Protein AF-A0A372DZB8-F1 (afdb_monomer)

Mean predicted aligned error: 8.47 Å

Structure (mmCIF, N/CA/C/O backbone):
data_AF-A0A372DZB8-F1
#
_entry.id   AF-A0A372DZB8-F1
#
loop_
_atom_site.group_PDB
_atom_site.id
_atom_site.type_symbol
_atom_site.label_atom_id
_atom_site.label_alt_id
_atom_site.label_comp_id
_atom_site.label_asym_id
_atom_site.label_entity_id
_atom_site.label_seq_id
_atom_site.pdbx_PDB_ins_code
_atom_site.Cartn_x
_atom_site.Cartn_y
_atom_site.Cartn_z
_atom_site.occupancy
_atom_site.B_iso_or_equiv
_atom_site.auth_seq_id
_atom_site.auth_comp_id
_atom_site.auth_asym_id
_atom_site.auth_atom_id
_atom_site.pdbx_PDB_model_num
ATOM 1 N N . MET A 1 1 ? 28.198 7.685 -11.109 1.00 45.38 1 MET A N 1
ATOM 2 C CA . MET A 1 1 ? 27.275 6.532 -11.207 1.00 45.38 1 MET A CA 1
ATOM 3 C C . MET A 1 1 ? 25.827 6.949 -11.412 1.00 45.38 1 MET A C 1
ATOM 5 O O . MET A 1 1 ? 25.249 6.497 -12.385 1.00 45.38 1 MET A O 1
ATOM 9 N N . LEU A 1 2 ? 25.251 7.841 -10.591 1.00 47.09 2 LEU A N 1
ATOM 10 C CA . LEU A 1 2 ? 23.916 8.406 -10.870 1.00 47.09 2 LEU A CA 1
ATOM 11 C C . LEU A 1 2 ? 23.852 9.115 -12.236 1.00 47.09 2 LEU A C 1
ATOM 13 O O . LEU A 1 2 ? 22.947 8.859 -13.009 1.00 47.09 2 LEU A O 1
ATOM 17 N N . LEU A 1 3 ? 24.865 9.918 -12.581 1.00 47.78 3 LEU A N 1
ATOM 18 C CA . LEU A 1 3 ? 24.965 10.579 -13.893 1.00 47.78 3 LEU A CA 1
ATOM 19 C C . LEU A 1 3 ? 25.082 9.601 -15.076 1.00 47.78 3 LEU A C 1
ATOM 21 O O . LEU A 1 3 ? 24.548 9.865 -16.143 1.00 47.78 3 LEU A O 1
ATOM 25 N N . THR A 1 4 ? 25.736 8.454 -14.886 1.00 51.25 4 THR A N 1
ATOM 26 C CA . THR A 1 4 ? 25.852 7.404 -15.909 1.00 51.25 4 THR A CA 1
ATOM 27 C C . THR A 1 4 ? 24.540 6.638 -16.100 1.00 51.25 4 THR A C 1
ATOM 29 O O . THR A 1 4 ? 24.231 6.238 -17.215 1.00 51.25 4 THR A O 1
ATOM 32 N N . LEU A 1 5 ? 23.733 6.514 -15.040 1.00 47.59 5 LEU A N 1
ATOM 33 C CA . LEU A 1 5 ? 22.347 6.033 -15.098 1.00 47.59 5 LEU A CA 1
ATOM 34 C C . LEU A 1 5 ? 21.421 6.970 -15.885 1.00 47.59 5 LEU A C 1
ATOM 36 O O . LEU A 1 5 ? 20.404 6.494 -16.364 1.00 47.59 5 LEU A O 1
ATOM 40 N N . PHE A 1 6 ? 21.771 8.257 -16.030 1.00 48.06 6 PHE A N 1
ATOM 41 C CA . PHE A 1 6 ? 21.008 9.236 -16.817 1.00 48.06 6 PHE A CA 1
ATOM 42 C C . PHE A 1 6 ? 21.387 9.295 -18.306 1.00 48.06 6 PHE A C 1
ATOM 44 O O . PHE A 1 6 ? 20.659 9.883 -19.102 1.00 48.06 6 PHE A O 1
ATOM 51 N N . LEU A 1 7 ? 22.529 8.711 -18.678 1.00 52.31 7 LEU A N 1
ATOM 52 C CA . LEU A 1 7 ? 23.080 8.714 -20.041 1.00 52.31 7 LEU A CA 1
ATOM 53 C C . LEU A 1 7 ? 22.892 7.370 -20.765 1.00 52.31 7 LEU A C 1
ATOM 55 O O . LEU A 1 7 ? 23.317 7.220 -21.906 1.00 52.31 7 LEU A O 1
ATOM 59 N N . SER A 1 8 ? 22.266 6.394 -20.104 1.00 57.09 8 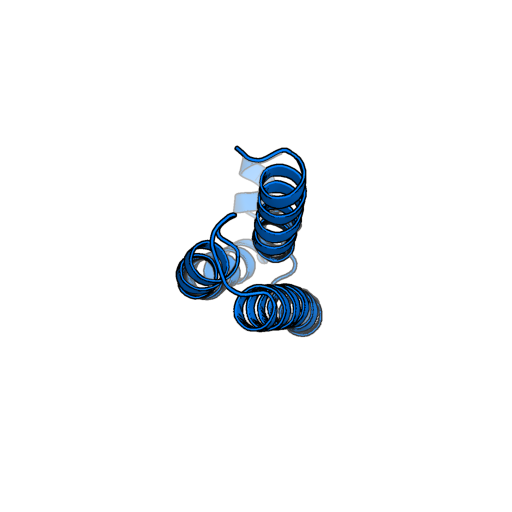SER A N 1
ATOM 60 C CA . SER A 1 8 ? 21.908 5.098 -20.682 1.00 57.09 8 SER A CA 1
ATOM 61 C C . SER A 1 8 ? 20.702 5.250 -21.615 1.00 57.09 8 SER A C 1
ATOM 63 O O . SER A 1 8 ? 19.747 5.948 -21.276 1.00 57.09 8 SER A O 1
ATOM 65 N N . GLU A 1 9 ? 20.676 4.561 -22.754 1.00 52.94 9 GLU A N 1
ATOM 66 C CA . GLU A 1 9 ? 19.540 4.568 -23.698 1.00 52.94 9 GLU A CA 1
ATOM 67 C C . GLU A 1 9 ? 18.208 4.125 -23.052 1.00 52.94 9 GLU A C 1
ATOM 69 O O . GLU A 1 9 ? 17.127 4.438 -23.544 1.00 52.94 9 GLU A O 1
ATOM 74 N N . THR A 1 10 ? 18.268 3.465 -21.893 1.00 55.66 10 THR A N 1
ATOM 75 C CA . THR A 1 10 ? 17.111 3.024 -21.098 1.00 55.66 10 THR A CA 1
ATOM 76 C C . THR A 1 10 ? 16.561 4.075 -20.126 1.00 55.66 10 THR A C 1
ATOM 78 O O . THR A 1 10 ? 15.472 3.896 -19.574 1.00 55.66 10 THR A O 1
ATOM 81 N N . THR A 1 11 ? 17.266 5.192 -19.922 1.00 57.81 11 THR A N 1
ATOM 82 C CA . THR A 1 11 ? 16.876 6.250 -18.971 1.00 57.81 11 THR A CA 1
ATOM 83 C C . THR A 1 11 ? 15.492 6.843 -19.258 1.00 57.81 11 THR A C 1
ATOM 85 O O . THR A 1 11 ? 14.712 6.966 -18.314 1.00 57.81 11 THR A O 1
ATOM 88 N N . PRO A 1 12 ? 15.122 7.187 -20.511 1.00 62.97 12 PRO A N 1
ATOM 89 C CA . PRO A 1 12 ? 13.821 7.795 -20.797 1.00 62.97 12 PRO A CA 1
ATOM 90 C C . PRO A 1 12 ? 12.651 6.857 -20.488 1.00 62.97 12 PRO A C 1
ATOM 92 O O . PRO A 1 12 ? 11.619 7.309 -20.000 1.00 62.97 12 PRO A O 1
ATOM 95 N N . ILE A 1 13 ? 12.826 5.553 -20.718 1.00 64.38 13 ILE A N 1
ATOM 96 C CA . ILE A 1 13 ? 11.810 4.521 -20.462 1.00 64.38 13 ILE A CA 1
ATOM 97 C C . ILE A 1 13 ? 11.619 4.335 -18.954 1.00 64.38 13 ILE A C 1
ATOM 99 O O . ILE A 1 13 ? 10.490 4.354 -18.468 1.00 64.38 13 ILE A O 1
ATOM 103 N N . ALA A 1 14 ? 12.714 4.257 -18.194 1.00 61.81 14 ALA A N 1
ATOM 104 C CA . ALA A 1 14 ? 12.654 4.201 -16.734 1.00 61.81 14 ALA A CA 1
ATOM 10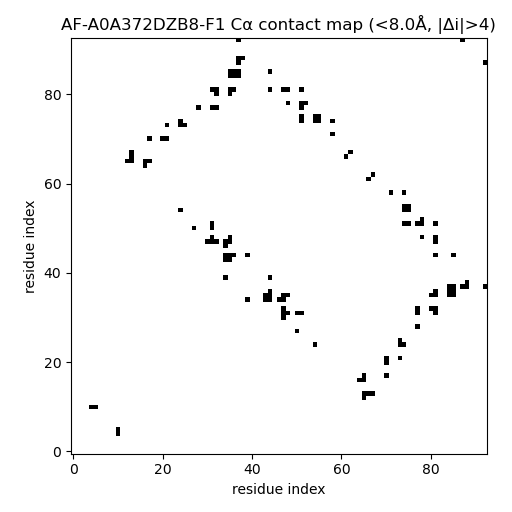5 C C . ALA A 1 14 ? 12.026 5.475 -1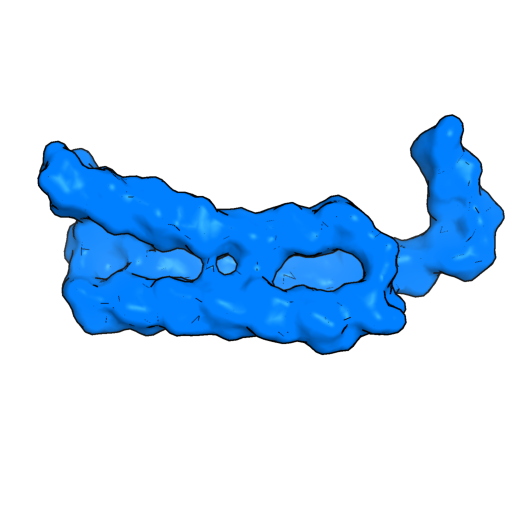6.131 1.00 61.81 14 ALA A C 1
ATOM 107 O O . ALA A 1 14 ? 11.261 5.404 -15.166 1.00 61.81 14 ALA A O 1
ATOM 108 N N . PHE A 1 15 ? 12.304 6.644 -16.718 1.00 66.19 15 PHE A N 1
ATOM 109 C CA . PHE A 1 15 ? 11.720 7.917 -16.290 1.00 66.19 15 PHE A CA 1
ATOM 110 C C . PHE A 1 15 ? 10.228 8.016 -16.629 1.00 66.19 15 PHE A C 1
ATOM 112 O O . PHE A 1 15 ? 9.443 8.461 -15.794 1.00 66.19 15 PHE A O 1
ATOM 119 N N . ALA A 1 16 ? 9.818 7.557 -17.815 1.00 66.56 16 ALA A N 1
ATOM 120 C CA . ALA A 1 16 ? 8.411 7.456 -18.194 1.00 66.56 16 ALA A CA 1
ATOM 121 C C . ALA A 1 16 ? 7.662 6.508 -17.247 1.00 66.56 16 ALA A C 1
ATOM 123 O O . ALA A 1 16 ? 6.612 6.872 -16.718 1.00 66.56 16 ALA A O 1
ATOM 124 N N . GLY A 1 17 ? 8.255 5.353 -16.940 1.00 66.56 17 GLY A N 1
ATOM 125 C CA . GLY A 1 17 ? 7.740 4.419 -15.944 1.00 66.56 17 GLY A CA 1
ATOM 126 C C . GLY A 1 17 ? 7.492 5.082 -14.600 1.00 66.56 17 GLY A C 1
ATOM 127 O O . GLY A 1 17 ? 6.385 4.994 -14.077 1.00 66.56 17 GLY A O 1
ATOM 128 N N . LEU A 1 18 ? 8.469 5.821 -14.070 1.00 69.69 18 LEU A N 1
ATOM 129 C CA . LEU A 1 18 ? 8.316 6.589 -12.830 1.00 69.69 18 LEU A CA 1
ATOM 130 C 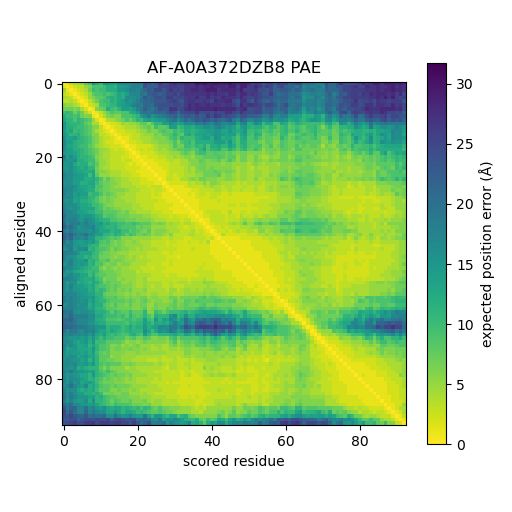C . LEU A 1 18 ? 7.190 7.632 -12.914 1.00 69.69 18 LEU A C 1
ATOM 132 O O . LEU A 1 18 ? 6.394 7.735 -11.983 1.00 69.69 18 LEU A O 1
ATOM 136 N N . ILE A 1 19 ? 7.082 8.375 -14.019 1.00 74.75 19 ILE A N 1
ATOM 137 C CA . ILE A 1 19 ? 6.054 9.413 -14.199 1.00 74.75 19 ILE A CA 1
ATOM 138 C C . ILE A 1 19 ? 4.636 8.827 -14.197 1.00 74.75 19 ILE A C 1
ATOM 140 O O . ILE A 1 19 ? 3.728 9.480 -13.690 1.00 74.75 19 ILE A O 1
ATOM 144 N N . PHE A 1 20 ? 4.424 7.616 -14.717 1.00 73.69 20 PHE A N 1
ATOM 145 C CA . PHE A 1 20 ? 3.093 6.994 -14.749 1.00 73.69 20 PHE A CA 1
ATOM 146 C C . PHE A 1 20 ? 2.793 6.144 -13.510 1.00 73.69 20 PHE A C 1
ATOM 148 O O 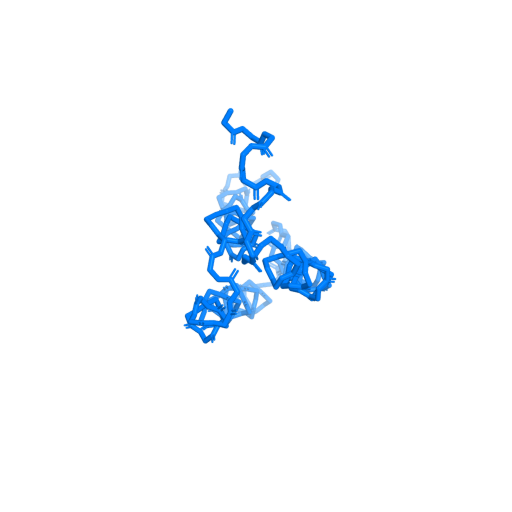. PHE A 1 20 ? 1.689 6.204 -12.964 1.00 73.69 20 PHE A O 1
ATOM 155 N N . THR A 1 21 ? 3.771 5.376 -13.027 1.00 73.81 21 THR A N 1
ATOM 156 C CA . THR A 1 21 ? 3.566 4.441 -11.909 1.00 73.81 21 THR A CA 1
ATOM 157 C C . THR A 1 21 ? 3.538 5.132 -10.553 1.00 73.81 21 THR A C 1
ATOM 159 O O . THR A 1 21 ? 2.754 4.727 -9.695 1.00 73.81 21 THR A O 1
ATOM 162 N N . VAL A 1 22 ? 4.315 6.203 -10.345 1.00 75.00 22 VAL A N 1
ATOM 163 C CA . VAL A 1 22 ? 4.345 6.907 -9.052 1.00 75.00 22 VAL A CA 1
ATOM 164 C C . VAL A 1 22 ? 3.004 7.585 -8.740 1.00 75.00 22 VAL A C 1
ATOM 166 O O . VAL A 1 22 ? 2.487 7.349 -7.649 1.00 75.00 22 VAL A O 1
ATOM 169 N N . PRO A 1 23 ? 2.366 8.355 -9.645 1.00 79.31 23 PRO A N 1
ATOM 170 C CA . PRO A 1 23 ? 1.045 8.926 -9.378 1.00 79.31 23 PRO A CA 1
ATOM 171 C C . PRO A 1 23 ? -0.036 7.865 -9.182 1.00 79.31 23 PRO A C 1
ATOM 173 O O . PRO A 1 23 ? -0.905 8.041 -8.332 1.00 79.31 23 PRO A O 1
ATOM 176 N N . LEU A 1 24 ? 0.031 6.751 -9.918 1.00 77.56 24 LEU A N 1
ATOM 177 C CA . LEU A 1 24 ? -0.897 5.634 -9.748 1.00 77.56 24 LEU A CA 1
ATOM 178 C C . LEU A 1 24 ? -0.750 5.001 -8.355 1.00 77.56 24 LEU A C 1
ATOM 180 O O . LEU A 1 24 ? -1.742 4.827 -7.642 1.00 77.56 24 LEU A O 1
ATOM 184 N N . ALA A 1 25 ? 0.486 4.716 -7.937 1.00 75.19 25 ALA A N 1
ATOM 185 C CA . ALA A 1 25 ? 0.779 4.151 -6.624 1.00 75.19 25 ALA A CA 1
ATOM 186 C C . ALA A 1 25 ? 0.383 5.111 -5.488 1.00 75.19 25 ALA A C 1
ATOM 188 O O . ALA A 1 25 ? -0.248 4.696 -4.515 1.00 75.19 25 ALA A O 1
ATOM 189 N N . LEU A 1 26 ? 0.676 6.407 -5.637 1.00 78.12 26 LEU A N 1
ATOM 190 C CA . LEU A 1 26 ? 0.277 7.448 -4.684 1.00 78.12 26 LEU A CA 1
ATOM 191 C C . LEU A 1 26 ? -1.246 7.643 -4.632 1.00 78.12 26 LEU A C 1
ATOM 193 O O . LEU A 1 26 ? -1.802 7.834 -3.550 1.00 78.12 26 LEU A O 1
ATOM 197 N N . GLY A 1 27 ? -1.934 7.548 -5.772 1.00 81.62 27 GLY A N 1
ATOM 198 C CA . GLY A 1 27 ? -3.392 7.642 -5.855 1.00 81.62 27 GLY A CA 1
ATOM 199 C C . GLY A 1 27 ? -4.093 6.525 -5.083 1.00 81.62 27 GLY A C 1
ATOM 200 O O . GLY A 1 27 ? -5.095 6.768 -4.413 1.00 81.62 27 GLY A O 1
ATOM 201 N N . LEU A 1 28 ? -3.528 5.316 -5.104 1.00 79.56 28 LEU A N 1
ATOM 202 C CA . LEU A 1 28 ? -4.029 4.178 -4.330 1.00 79.56 28 LEU A CA 1
ATOM 203 C C . LEU A 1 28 ? -3.574 4.196 -2.862 1.00 79.56 28 LEU A C 1
ATOM 205 O O . LEU A 1 28 ? -4.207 3.573 -2.008 1.00 79.56 28 LEU A O 1
ATOM 209 N N . TYR A 1 29 ? -2.528 4.949 -2.529 1.00 85.06 29 TYR A N 1
ATOM 210 C CA . TYR A 1 29 ? -2.041 5.075 -1.157 1.00 85.06 29 TYR A CA 1
ATOM 211 C C . TYR A 1 29 ? -3.055 5.763 -0.235 1.00 85.06 29 TYR A C 1
ATOM 213 O O . TYR A 1 29 ? -3.283 5.321 0.891 1.00 85.06 29 TYR A O 1
ATOM 221 N N . TYR A 1 30 ? -3.704 6.825 -0.720 1.00 85.75 30 TYR A N 1
ATOM 222 C CA . TYR A 1 30 ? -4.688 7.588 0.051 1.00 85.75 30 TYR A CA 1
ATOM 223 C C . TYR A 1 30 ? -5.882 6.743 0.548 1.00 85.75 30 TYR A C 1
ATOM 225 O O . TYR A 1 30 ? -6.147 6.747 1.757 1.00 85.75 30 TYR A O 1
ATOM 233 N N . PRO A 1 31 ? -6.587 5.968 -0.305 1.00 88.06 31 PRO A N 1
ATOM 234 C CA . PRO A 1 31 ? -7.668 5.106 0.161 1.00 88.06 31 PRO A CA 1
ATOM 235 C C . PRO A 1 31 ? -7.164 3.999 1.094 1.00 88.06 31 PRO A C 1
ATOM 237 O O . PRO A 1 31 ? -7.821 3.725 2.096 1.00 88.06 31 PRO A O 1
ATOM 240 N N . ILE A 1 32 ? -5.986 3.411 0.850 1.00 89.88 32 ILE A N 1
ATOM 241 C CA . ILE A 1 32 ? -5.409 2.387 1.742 1.00 89.88 32 ILE A CA 1
ATOM 242 C C . ILE A 1 32 ? -5.126 2.964 3.130 1.00 89.88 32 ILE A C 1
ATOM 244 O O . ILE A 1 32 ? -5.465 2.347 4.143 1.00 89.88 32 ILE A O 1
ATOM 248 N N . PHE A 1 33 ? -4.556 4.165 3.203 1.00 89.06 33 PHE A N 1
ATOM 249 C CA . PHE A 1 33 ? -4.329 4.857 4.468 1.00 89.06 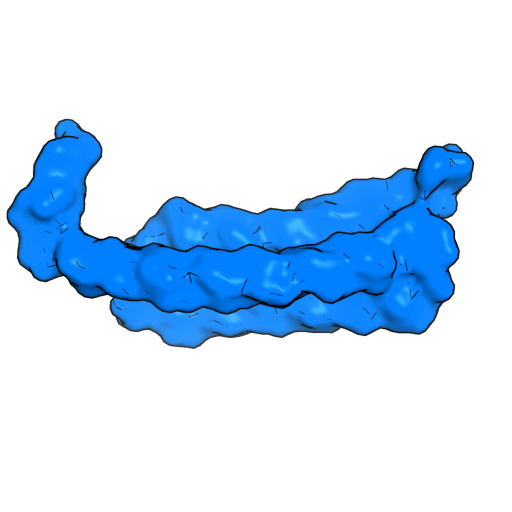33 PHE A CA 1
ATOM 250 C C . PHE A 1 33 ? -5.647 5.110 5.215 1.00 89.06 33 PHE A C 1
ATOM 252 O O . PHE A 1 33 ? -5.767 4.784 6.399 1.00 89.06 33 PHE A O 1
ATOM 259 N N . TYR A 1 34 ? -6.665 5.627 4.524 1.00 89.62 34 TYR A N 1
ATOM 260 C CA . TYR A 1 34 ? -7.957 5.924 5.143 1.00 89.62 34 TYR A CA 1
ATOM 261 C C . TYR A 1 34 ? -8.675 4.659 5.635 1.00 89.62 34 TYR A C 1
ATOM 263 O O . TYR A 1 34 ? -9.264 4.658 6.719 1.00 89.62 34 TYR A O 1
ATOM 271 N N . LEU A 1 35 ? -8.603 3.573 4.862 1.00 90.94 35 LEU A N 1
ATOM 272 C CA . LEU A 1 35 ? -9.256 2.301 5.171 1.00 90.94 35 LEU A CA 1
ATOM 273 C C . LEU A 1 35 ? -8.510 1.481 6.233 1.00 90.94 35 LEU A C 1
ATOM 275 O O . LEU A 1 35 ? -9.147 0.691 6.934 1.00 90.94 35 LEU A O 1
ATOM 279 N N . SER A 1 36 ? -7.196 1.676 6.377 1.00 90.81 36 SER A N 1
ATOM 280 C CA . SER A 1 36 ? -6.367 0.967 7.361 1.00 90.81 36 SER A CA 1
ATOM 281 C C . SER A 1 36 ? -6.249 1.670 8.708 1.00 90.81 36 SER A C 1
ATOM 283 O O . SER A 1 36 ? -5.693 1.068 9.620 1.00 90.81 36 SER A O 1
ATOM 285 N N . ARG A 1 37 ? -6.761 2.902 8.869 1.00 90.19 37 ARG A N 1
ATOM 286 C CA . ARG A 1 37 ? -6.629 3.687 10.114 1.00 90.19 37 ARG A CA 1
ATOM 287 C C . ARG A 1 37 ? -6.959 2.856 11.374 1.00 90.19 37 ARG A C 1
ATOM 289 O O . ARG A 1 37 ? -7.875 2.031 11.325 1.00 90.19 37 ARG A O 1
ATOM 296 N N . PRO A 1 38 ? -6.311 3.106 12.528 1.00 86.25 38 PRO A N 1
ATOM 297 C CA . PRO A 1 38 ? -6.452 2.259 13.722 1.00 86.25 38 PRO A CA 1
ATOM 298 C C . PRO A 1 38 ? -7.908 2.027 14.157 1.00 86.25 38 PRO A C 1
ATOM 300 O O . PRO A 1 38 ? -8.310 0.900 14.438 1.00 86.25 38 PRO A O 1
ATOM 303 N N . LYS A 1 39 ? -8.736 3.078 14.084 1.00 86.31 39 LYS A N 1
ATOM 304 C CA . LYS A 1 39 ? -10.166 3.066 14.447 1.00 86.31 39 LYS A CA 1
ATOM 305 C C . LYS A 1 39 ? -11.110 2.572 13.336 1.00 86.31 39 LYS A C 1
ATOM 307 O O . LYS A 1 39 ? -12.326 2.669 13.483 1.00 86.31 39 LYS A O 1
ATOM 312 N N . ALA A 1 40 ? -10.595 2.109 12.195 1.00 87.00 40 ALA A N 1
ATOM 313 C CA . ALA A 1 40 ? -11.429 1.558 11.128 1.00 87.00 40 ALA A CA 1
ATOM 314 C C . ALA A 1 40 ? -12.044 0.213 11.527 1.00 87.00 40 ALA A C 1
ATOM 316 O O . ALA A 1 40 ? -11.468 -0.555 12.298 1.00 87.00 40 ALA A O 1
ATOM 317 N N . SER A 1 41 ? -13.205 -0.091 10.943 1.00 88.69 41 SER A N 1
ATOM 318 C CA . SER A 1 41 ? -13.851 -1.392 11.111 1.00 88.69 41 SER A CA 1
ATOM 319 C C . SER A 1 41 ? -12.957 -2.522 10.587 1.00 88.69 41 SER A C 1
ATOM 321 O O . SER A 1 41 ? -12.192 -2.337 9.639 1.00 88.69 41 SER A O 1
ATOM 323 N N . GLY A 1 42 ? -13.084 -3.725 11.158 1.00 86.06 42 GLY A N 1
ATOM 324 C CA . GLY A 1 42 ? -12.302 -4.887 10.712 1.00 86.06 42 GLY A CA 1
ATOM 325 C C . GLY A 1 42 ? -12.454 -5.173 9.212 1.00 86.06 42 GLY A C 1
ATOM 326 O O . GLY A 1 42 ? -11.472 -5.440 8.529 1.00 86.06 42 GLY A O 1
ATOM 327 N N . ARG A 1 43 ? -13.665 -4.997 8.662 1.00 89.69 43 ARG A N 1
ATOM 328 C CA . ARG A 1 43 ? -13.932 -5.134 7.218 1.00 89.69 43 ARG A CA 1
ATOM 329 C C . ARG A 1 43 ? -13.134 -4.133 6.378 1.00 89.69 43 ARG A C 1
ATOM 331 O O . ARG A 1 43 ? -12.580 -4.510 5.354 1.00 89.69 43 ARG A O 1
ATOM 338 N N . SER A 1 44 ? -13.035 -2.883 6.827 1.00 90.12 44 SER A N 1
ATOM 339 C CA . SER A 1 44 ? -12.254 -1.839 6.152 1.00 90.12 44 SER A CA 1
ATOM 340 C C . SER A 1 44 ? -10.761 -2.174 6.122 1.00 90.12 44 SER A C 1
ATOM 342 O O . SER A 1 44 ? -10.111 -1.991 5.096 1.00 90.12 44 SER A O 1
ATOM 344 N N . LYS A 1 45 ? -10.229 -2.738 7.214 1.00 87.06 45 LYS A N 1
ATOM 345 C CA . LYS A 1 45 ? -8.826 -3.172 7.285 1.00 87.06 45 LYS A CA 1
ATOM 346 C C . LYS A 1 45 ? -8.532 -4.317 6.319 1.00 87.06 45 LYS A C 1
ATOM 348 O O . LYS A 1 45 ? -7.515 -4.273 5.641 1.00 87.06 45 LYS A O 1
ATOM 353 N N . ILE A 1 46 ? -9.444 -5.286 6.194 1.00 91.12 46 ILE A N 1
ATOM 354 C CA . ILE A 1 46 ? -9.323 -6.369 5.204 1.00 91.12 46 ILE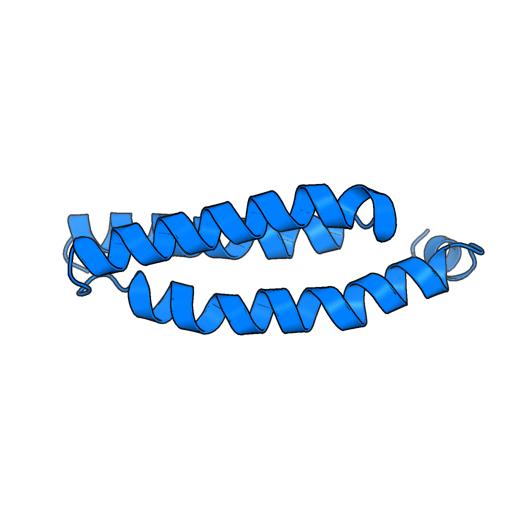 A CA 1
ATOM 355 C C . ILE A 1 46 ? -9.265 -5.789 3.786 1.00 91.12 46 ILE A C 1
ATOM 357 O O . ILE A 1 46 ? -8.382 -6.158 3.017 1.00 91.12 46 ILE A O 1
ATOM 361 N N . VAL A 1 47 ? -10.152 -4.846 3.449 1.00 91.31 47 VAL A N 1
ATOM 362 C CA . VAL A 1 47 ? -10.136 -4.181 2.134 1.00 91.31 47 VAL A CA 1
ATOM 363 C C . VAL A 1 47 ? -8.819 -3.434 1.908 1.00 91.31 47 VAL A C 1
ATOM 365 O O . VAL A 1 47 ? -8.235 -3.554 0.834 1.00 91.31 47 VAL A O 1
ATOM 368 N N . ALA A 1 48 ? -8.309 -2.719 2.914 1.00 91.19 48 ALA A N 1
ATOM 369 C CA . ALA A 1 48 ? -7.019 -2.036 2.823 1.00 91.19 48 ALA A CA 1
ATOM 370 C C . ALA A 1 48 ? -5.861 -3.015 2.560 1.00 91.19 48 ALA A C 1
ATOM 372 O O . ALA A 1 48 ? -5.018 -2.741 1.707 1.00 91.19 48 ALA A O 1
ATOM 373 N N . SER A 1 49 ? -5.847 -4.169 3.235 1.00 89.44 49 SER A N 1
ATOM 374 C CA . SER A 1 49 ? -4.861 -5.228 2.997 1.00 89.44 49 SER A CA 1
ATOM 375 C C . SER A 1 49 ? -4.959 -5.783 1.578 1.00 89.44 49 SER A C 1
ATOM 377 O O . SER A 1 49 ? -3.942 -5.891 0.900 1.00 89.44 49 SER A O 1
ATOM 379 N N . VAL A 1 50 ? -6.169 -6.092 1.100 1.00 92.19 50 VAL A N 1
ATOM 380 C CA . VAL A 1 50 ? -6.389 -6.601 -0.265 1.00 92.19 50 VAL A CA 1
ATOM 381 C C . VAL A 1 50 ? -5.894 -5.598 -1.307 1.00 92.19 50 VAL A C 1
ATOM 383 O O . VAL A 1 50 ? -5.194 -5.986 -2.237 1.00 92.19 50 VAL A O 1
ATOM 386 N N . LEU A 1 51 ? -6.187 -4.308 -1.129 1.00 89.56 51 LEU A N 1
ATOM 387 C CA . LEU A 1 51 ? -5.695 -3.252 -2.015 1.00 89.56 51 LEU A CA 1
ATOM 388 C C . LEU A 1 51 ? -4.165 -3.116 -1.969 1.00 89.56 51 LEU A C 1
ATOM 390 O O . LEU A 1 51 ? -3.543 -2.936 -3.014 1.00 89.56 51 LEU A O 1
ATOM 394 N N . ALA A 1 52 ? -3.546 -3.246 -0.793 1.00 88.62 52 ALA A N 1
ATOM 395 C CA . ALA A 1 52 ? -2.089 -3.227 -0.663 1.00 88.62 52 ALA A CA 1
ATOM 396 C C . ALA A 1 52 ? -1.427 -4.424 -1.372 1.00 88.62 52 ALA A C 1
ATOM 398 O O . ALA A 1 52 ? -0.435 -4.246 -2.075 1.00 88.62 52 ALA A O 1
ATOM 399 N N . PHE A 1 53 ? -1.999 -5.626 -1.258 1.00 88.69 53 PHE A N 1
ATOM 400 C CA . PHE A 1 53 ? -1.528 -6.796 -2.008 1.00 88.69 53 PHE A CA 1
ATOM 401 C C . PHE A 1 53 ? -1.747 -6.653 -3.517 1.00 88.69 53 PHE A C 1
ATOM 403 O O . PHE A 1 53 ? -0.889 -7.065 -4.296 1.00 88.69 53 PHE A O 1
ATOM 410 N N . LEU A 1 54 ? -2.855 -6.038 -3.938 1.00 87.50 54 LEU A N 1
ATOM 411 C CA . LEU A 1 54 ? -3.127 -5.762 -5.349 1.00 87.50 54 LEU A CA 1
ATOM 412 C C . LEU A 1 54 ? -2.067 -4.830 -5.956 1.00 87.50 54 LEU A C 1
ATOM 414 O O . LEU A 1 54 ? -1.602 -5.088 -7.063 1.00 87.50 54 LEU A O 1
ATOM 418 N N . LEU A 1 55 ? -1.638 -3.795 -5.224 1.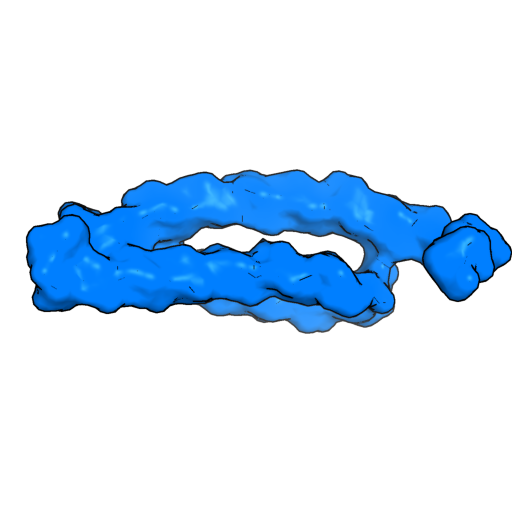00 85.12 55 LEU A N 1
ATOM 419 C CA . LEU A 1 55 ? -0.518 -2.934 -5.631 1.00 85.12 55 LEU A CA 1
ATOM 420 C C . LEU A 1 55 ? 0.766 -3.741 -5.849 1.00 85.12 55 LEU A C 1
ATOM 422 O O . LEU A 1 55 ? 1.421 -3.576 -6.874 1.00 85.12 55 LEU A O 1
ATOM 426 N N . ILE A 1 56 ? 1.110 -4.639 -4.925 1.00 84.69 56 ILE A N 1
ATOM 427 C CA . ILE A 1 56 ? 2.297 -5.496 -5.065 1.00 84.69 56 ILE A CA 1
ATOM 428 C C . ILE A 1 56 ? 2.160 -6.427 -6.282 1.00 84.69 56 ILE A C 1
ATOM 430 O O . ILE A 1 56 ? 3.121 -6.623 -7.016 1.00 84.69 56 ILE A O 1
ATOM 434 N N . GLY A 1 57 ? 0.966 -6.960 -6.558 1.00 82.94 57 GLY A N 1
ATOM 435 C CA . GLY A 1 57 ? 0.715 -7.749 -7.771 1.00 82.94 57 GLY A CA 1
ATOM 436 C C . GLY A 1 57 ? 0.894 -6.941 -9.063 1.00 82.94 57 GLY A C 1
ATOM 437 O O . GLY A 1 57 ? 1.485 -7.432 -10.023 1.00 82.94 57 GLY A O 1
ATOM 438 N N . LEU A 1 58 ? 0.453 -5.680 -9.066 1.00 79.06 58 LEU A N 1
ATOM 439 C CA . LEU A 1 58 ? 0.662 -4.734 -10.167 1.00 79.06 58 LEU A CA 1
ATOM 440 C C . LEU A 1 58 ? 2.148 -4.451 -10.417 1.00 79.06 58 LEU A C 1
ATOM 442 O O . LEU A 1 58 ? 2.546 -4.294 -11.567 1.00 79.06 58 LEU A O 1
ATOM 446 N N . GLN A 1 59 ? 2.978 -4.451 -9.370 1.00 77.56 59 GLN A N 1
ATOM 447 C CA . GLN A 1 59 ? 4.429 -4.327 -9.512 1.00 77.56 59 GLN A CA 1
ATOM 448 C C . GLN A 1 59 ? 5.013 -5.455 -10.370 1.00 77.56 59 GLN A C 1
ATOM 450 O O . GLN A 1 59 ? 5.874 -5.182 -11.193 1.00 77.56 59 GLN A O 1
ATOM 455 N N . GLY A 1 60 ? 4.537 -6.696 -10.219 1.00 73.00 60 GLY A N 1
ATOM 456 C CA . GLY A 1 60 ? 5.019 -7.829 -11.016 1.00 73.00 60 GLY A CA 1
ATOM 457 C C . GLY A 1 60 ? 4.760 -7.667 -12.517 1.00 73.00 60 GLY A C 1
ATOM 458 O O . GLY A 1 60 ? 5.595 -8.059 -13.318 1.00 73.00 60 GLY A O 1
ATOM 459 N N . LEU A 1 61 ? 3.643 -7.034 -12.889 1.00 72.12 61 LEU A N 1
ATOM 460 C CA . LEU A 1 61 ? 3.307 -6.733 -14.287 1.00 72.12 61 LEU A CA 1
ATOM 461 C C . LEU A 1 61 ? 4.117 -5.555 -14.846 1.00 72.12 61 LEU A C 1
ATOM 463 O O . LEU A 1 61 ? 4.390 -5.499 -16.037 1.00 72.12 61 LEU A O 1
ATOM 467 N N . LEU A 1 62 ? 4.488 -4.608 -13.982 1.00 70.44 62 LEU A N 1
ATOM 468 C CA . LEU A 1 62 ? 5.201 -3.386 -14.359 1.00 70.44 62 LEU A CA 1
ATOM 469 C C . LEU A 1 62 ? 6.728 -3.532 -14.278 1.00 70.44 62 LEU A C 1
ATOM 471 O O . LEU A 1 62 ? 7.449 -2.705 -14.835 1.00 70.44 62 LEU A O 1
ATOM 475 N N . ASP A 1 63 ? 7.233 -4.557 -13.588 1.00 68.81 63 ASP A N 1
ATOM 476 C CA . ASP A 1 63 ? 8.667 -4.836 -13.453 1.00 68.81 63 ASP A CA 1
ATOM 477 C C . ASP A 1 63 ? 9.304 -5.176 -14.804 1.00 68.81 63 ASP A C 1
ATOM 479 O O . ASP A 1 63 ? 10.410 -4.708 -15.084 1.00 68.81 63 ASP A O 1
ATOM 483 N N . ASP A 1 64 ? 8.574 -5.917 -15.643 1.00 63.41 64 ASP A N 1
ATOM 484 C CA . ASP A 1 64 ? 8.994 -6.293 -16.996 1.00 63.41 64 ASP A CA 1
ATOM 485 C C . ASP A 1 64 ? 9.030 -5.085 -17.952 1.00 63.41 64 ASP A C 1
ATOM 487 O O . ASP A 1 64 ? 9.813 -5.069 -18.901 1.00 63.41 64 ASP A O 1
ATOM 491 N N . GLU A 1 65 ? 8.229 -4.046 -17.685 1.00 61.91 65 GLU A N 1
ATOM 492 C CA . GLU A 1 65 ? 8.101 -2.864 -18.550 1.00 61.91 65 GLU A CA 1
ATOM 493 C C . GLU A 1 65 ? 8.963 -1.670 -18.097 1.00 61.91 65 GLU A C 1
ATOM 495 O O . GLU A 1 65 ? 9.429 -0.893 -18.933 1.00 61.91 65 GLU A O 1
ATOM 500 N N . PHE A 1 66 ? 9.199 -1.503 -16.788 1.00 60.34 66 PHE A N 1
ATOM 501 C CA . PHE A 1 66 ? 9.752 -0.254 -16.238 1.00 60.34 66 PHE A CA 1
ATOM 502 C C . PHE A 1 66 ? 10.967 -0.409 -15.307 1.00 60.34 66 PHE A C 1
ATOM 504 O O . PHE A 1 66 ? 11.539 0.607 -14.905 1.00 60.34 66 PHE A O 1
ATOM 511 N N . GLY A 1 67 ? 11.408 -1.637 -14.997 1.00 53.72 67 GLY A N 1
ATOM 512 C CA . GLY A 1 67 ? 12.794 -1.993 -14.629 1.00 53.72 67 GLY A CA 1
ATOM 513 C C . GLY A 1 67 ? 13.515 -1.230 -13.498 1.00 53.72 67 GLY A C 1
ATOM 514 O O . GLY A 1 67 ? 14.735 -1.339 -13.370 1.00 53.72 67 GLY A O 1
ATOM 515 N N . GLY A 1 68 ? 12.824 -0.438 -12.674 1.00 64.69 68 GLY A N 1
ATOM 516 C CA . GLY A 1 68 ? 13.448 0.450 -11.688 1.00 64.69 68 GLY A CA 1
ATOM 517 C C . GLY A 1 68 ? 13.354 -0.066 -10.252 1.00 64.69 68 GLY A C 1
ATOM 518 O O . GLY A 1 68 ? 12.275 -0.092 -9.669 1.00 64.69 68 GLY A O 1
ATOM 519 N N . GLY A 1 69 ? 14.485 -0.372 -9.605 1.00 61.56 69 GLY A N 1
ATOM 520 C CA . GLY A 1 69 ? 14.506 -0.812 -8.197 1.00 61.56 69 GLY A CA 1
ATOM 521 C C . GLY A 1 69 ? 13.866 0.177 -7.204 1.00 61.56 69 GLY A C 1
ATOM 522 O O . GLY A 1 69 ? 13.272 -0.243 -6.215 1.00 61.56 69 GLY A O 1
ATOM 523 N N . LEU A 1 70 ? 13.919 1.485 -7.488 1.00 65.25 70 LEU A N 1
ATOM 524 C CA . LEU A 1 70 ? 13.266 2.523 -6.675 1.00 65.25 70 LEU A CA 1
ATOM 525 C C . LEU A 1 70 ? 11.739 2.541 -6.828 1.00 65.25 70 LEU A C 1
ATOM 527 O O . LEU A 1 70 ? 11.042 2.880 -5.877 1.00 65.25 70 LEU A O 1
ATOM 531 N N . VAL A 1 71 ? 11.214 2.140 -7.989 1.00 68.69 71 VAL A N 1
ATOM 532 C CA . VAL A 1 71 ? 9.768 2.039 -8.239 1.00 68.69 71 VAL A CA 1
ATOM 533 C C . VAL A 1 71 ? 9.156 0.973 -7.328 1.00 68.69 71 VAL A C 1
ATOM 535 O O . VAL A 1 71 ? 8.096 1.192 -6.745 1.00 68.69 71 VAL A O 1
ATOM 538 N N . LYS A 1 72 ? 9.880 -0.133 -7.105 1.00 72.25 72 LYS A N 1
ATOM 539 C CA . LYS A 1 72 ? 9.452 -1.242 -6.237 1.00 72.25 72 LYS A CA 1
ATOM 540 C C . LYS A 1 72 ? 9.078 -0.767 -4.836 1.00 72.25 72 LYS A C 1
AT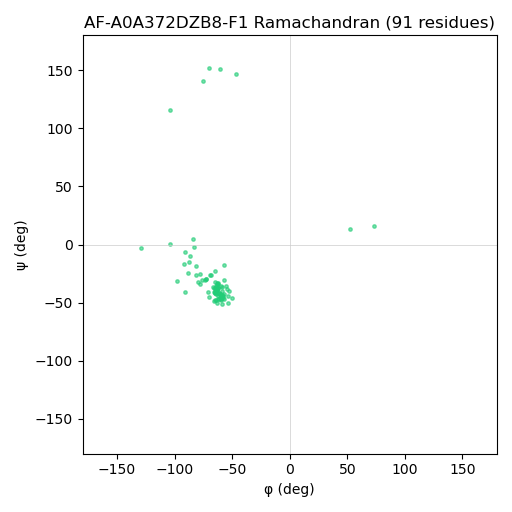OM 542 O O . LYS A 1 72 ? 8.032 -1.147 -4.324 1.00 72.25 72 LYS A O 1
ATOM 547 N N . LEU A 1 73 ? 9.882 0.114 -4.236 1.00 73.75 73 LEU A N 1
ATOM 548 C CA . LEU A 1 73 ? 9.640 0.646 -2.887 1.00 73.75 73 LEU A CA 1
ATOM 549 C C . LEU A 1 73 ? 8.254 1.299 -2.740 1.00 73.75 73 LEU A C 1
ATOM 551 O O . LEU A 1 73 ? 7.617 1.140 -1.698 1.00 73.75 73 LEU A O 1
ATOM 555 N N . PHE A 1 74 ? 7.748 1.965 -3.783 1.00 76.94 74 PHE A N 1
ATOM 556 C CA . PHE A 1 74 ? 6.423 2.595 -3.761 1.00 76.94 74 PHE A CA 1
ATOM 557 C C . PHE A 1 74 ? 5.270 1.588 -3.724 1.00 76.94 74 PHE A C 1
ATOM 559 O O . PHE A 1 74 ? 4.216 1.899 -3.171 1.00 76.94 74 PHE A O 1
ATOM 566 N N . PHE A 1 75 ? 5.474 0.374 -4.234 1.00 80.81 75 PHE A N 1
ATOM 567 C CA . PHE A 1 75 ? 4.463 -0.683 -4.218 1.00 80.81 75 PHE A CA 1
ATOM 568 C C . PHE A 1 75 ? 4.384 -1.427 -2.877 1.00 80.81 75 PHE A C 1
ATOM 570 O O . PHE A 1 75 ? 3.309 -1.898 -2.511 1.00 80.81 75 PHE A O 1
ATOM 577 N N . TYR A 1 76 ? 5.475 -1.477 -2.101 1.00 84.19 76 TYR A N 1
ATOM 578 C CA . TYR A 1 76 ? 5.488 -2.101 -0.765 1.00 84.19 76 TYR A CA 1
ATOM 579 C C . TYR A 1 76 ? 5.108 -1.141 0.374 1.00 84.19 76 TYR A C 1
ATOM 581 O O . TYR A 1 76 ? 4.621 -1.581 1.418 1.00 84.19 76 TYR A O 1
ATOM 589 N N . LEU A 1 77 ? 5.288 0.170 0.187 1.00 84.25 77 LEU A N 1
ATOM 590 C CA . LEU A 1 77 ? 4.930 1.206 1.165 1.00 84.25 77 LEU A CA 1
ATOM 591 C C . LEU A 1 77 ? 3.490 1.094 1.726 1.00 84.25 77 LEU A C 1
ATOM 593 O O . LEU A 1 77 ? 3.336 1.166 2.950 1.00 84.25 77 LEU A O 1
ATOM 597 N N . PRO A 1 78 ? 2.438 0.876 0.908 1.00 86.12 78 PRO A N 1
ATOM 598 C CA . PRO A 1 78 ? 1.072 0.719 1.409 1.00 86.12 78 PRO A CA 1
ATOM 599 C C . PRO A 1 78 ? 0.917 -0.444 2.396 1.00 86.12 78 PRO A C 1
ATOM 601 O O . PRO A 1 78 ? 0.179 -0.327 3.373 1.00 86.12 78 PRO A O 1
ATOM 604 N N . LEU A 1 79 ? 1.634 -1.553 2.186 1.00 86.88 79 LEU A N 1
ATOM 605 C CA . LEU A 1 79 ? 1.593 -2.698 3.096 1.00 86.88 79 LEU A CA 1
ATOM 606 C C . LEU A 1 79 ? 2.183 -2.332 4.464 1.00 86.88 79 LEU A C 1
ATOM 608 O O . LEU A 1 79 ? 1.608 -2.671 5.497 1.00 86.88 79 LEU A O 1
ATOM 612 N N . GLY A 1 80 ? 3.280 -1.570 4.473 1.00 85.88 80 GLY A N 1
ATOM 613 C CA . GLY A 1 80 ? 3.867 -1.035 5.700 1.00 85.88 80 GLY A CA 1
ATOM 614 C C . GLY A 1 80 ? 2.875 -0.181 6.495 1.00 85.88 80 GLY A C 1
ATOM 615 O O . GLY A 1 80 ? 2.755 -0.349 7.707 1.00 85.88 80 GLY A O 1
ATOM 616 N N . VAL A 1 81 ? 2.098 0.672 5.820 1.00 88.00 81 VAL A N 1
ATOM 617 C CA . VAL A 1 81 ? 1.039 1.474 6.463 1.00 88.00 81 VAL A CA 1
ATOM 618 C C . VAL A 1 81 ? -0.032 0.598 7.094 1.00 88.00 81 VAL A C 1
ATOM 620 O O . VAL A 1 81 ? -0.422 0.841 8.237 1.00 88.00 81 VAL A O 1
ATOM 623 N N . VAL A 1 82 ? -0.505 -0.414 6.365 1.00 90.31 82 VAL A N 1
ATOM 624 C CA . VAL A 1 82 ? -1.523 -1.343 6.867 1.00 90.31 82 VAL A CA 1
ATOM 625 C C . VAL A 1 82 ? -1.022 -2.050 8.126 1.00 90.31 82 VAL A C 1
ATOM 627 O O . VAL A 1 82 ? -1.741 -2.081 9.123 1.00 90.31 82 VAL A O 1
ATOM 630 N N . ILE A 1 83 ? 0.219 -2.547 8.115 1.00 89.56 83 ILE A N 1
ATOM 631 C CA . ILE A 1 83 ? 0.833 -3.222 9.267 1.00 89.56 83 ILE A CA 1
ATOM 632 C C . ILE A 1 83 ? 0.968 -2.260 10.453 1.00 89.56 83 ILE A C 1
ATOM 634 O O . ILE A 1 83 ? 0.510 -2.574 11.550 1.00 89.56 83 ILE A O 1
ATOM 638 N N . VAL A 1 84 ? 1.539 -1.069 10.247 1.00 90.25 84 VAL A N 1
ATOM 639 C CA . VAL A 1 84 ? 1.716 -0.073 11.319 1.00 90.25 84 VAL A CA 1
ATOM 640 C C . VAL A 1 84 ? 0.374 0.321 11.937 1.00 90.25 84 VAL A C 1
ATOM 642 O O . VAL A 1 84 ? 0.254 0.397 13.161 1.00 90.25 84 VAL A O 1
ATOM 645 N N . ASN A 1 85 ? -0.654 0.545 11.119 1.00 89.88 85 ASN A N 1
ATOM 646 C CA . ASN A 1 85 ? -1.973 0.911 11.626 1.00 89.88 85 ASN A CA 1
ATOM 647 C C . ASN A 1 85 ? -2.705 -0.265 12.296 1.00 89.88 85 ASN A C 1
ATOM 649 O O . ASN A 1 85 ? -3.481 -0.037 13.228 1.00 89.88 85 ASN A O 1
ATOM 653 N N . ALA A 1 86 ? -2.458 -1.505 11.864 1.00 85.62 86 ALA A N 1
ATOM 654 C CA . ALA A 1 86 ? -2.962 -2.699 12.538 1.00 85.62 86 ALA A CA 1
ATOM 655 C C . ALA A 1 86 ? -2.349 -2.839 13.938 1.00 85.62 86 ALA A C 1
ATOM 657 O O . ALA A 1 86 ? -3.099 -2.947 14.906 1.00 85.62 86 ALA A O 1
ATOM 658 N N . VAL A 1 87 ? -1.024 -2.700 14.066 1.00 88.06 87 VAL A N 1
ATOM 659 C CA . VAL A 1 87 ? -0.333 -2.732 15.368 1.00 88.06 87 VAL A CA 1
ATOM 660 C C . VAL A 1 87 ? -0.853 -1.630 16.295 1.00 88.06 87 VAL A C 1
ATOM 662 O O . VAL A 1 87 ? -1.173 -1.896 17.450 1.00 88.06 87 VAL A O 1
ATOM 665 N N . ARG A 1 88 ? -1.015 -0.398 15.794 1.00 87.19 88 ARG A N 1
ATOM 666 C CA . ARG A 1 88 ? -1.575 0.718 16.586 1.00 87.19 88 ARG A CA 1
ATOM 667 C C . ARG A 1 88 ? -2.992 0.446 17.086 1.00 87.19 88 ARG A C 1
ATOM 669 O O . ARG A 1 88 ? -3.343 0.820 18.200 1.00 87.19 88 ARG A O 1
ATOM 676 N N . SER A 1 89 ? -3.799 -0.242 16.280 1.00 85.81 89 SER A N 1
ATOM 677 C CA . SER A 1 89 ? -5.145 -0.633 16.689 1.00 85.81 89 SER A CA 1
ATOM 678 C C . SER A 1 89 ? -5.156 -1.626 17.846 1.00 85.81 89 SER A C 1
ATOM 680 O O . SER A 1 89 ? -6.121 -1.621 18.606 1.00 85.81 89 SER A O 1
ATOM 682 N N . GLU A 1 90 ? -4.156 -2.499 17.943 1.00 81.38 90 GLU A N 1
ATOM 683 C CA . GLU A 1 90 ? -4.041 -3.475 19.031 1.00 81.38 90 GLU A CA 1
ATOM 684 C C . GLU A 1 90 ? -3.484 -2.828 20.302 1.00 81.38 90 GLU A C 1
ATOM 686 O O . GLU A 1 90 ? -3.887 -3.189 21.405 1.00 81.38 90 GLU A O 1
ATOM 691 N N . THR A 1 91 ? -2.616 -1.821 20.162 1.00 79.50 91 THR A N 1
ATOM 692 C CA . THR A 1 91 ? -2.048 -1.075 21.296 1.00 79.50 91 THR A CA 1
ATOM 693 C C . THR A 1 91 ? -2.951 0.047 21.820 1.00 79.50 91 THR A C 1
ATOM 695 O O . THR A 1 91 ? -2.602 0.695 22.806 1.00 79.50 91 THR A O 1
ATOM 698 N N . GLY A 1 92 ? -4.116 0.276 21.201 1.00 68.38 92 GLY A N 1
ATOM 699 C CA . GLY A 1 92 ? -5.096 1.278 21.634 1.00 68.38 92 GLY A CA 1
ATOM 700 C C . GLY A 1 92 ? -4.696 2.735 21.363 1.00 68.38 92 GLY A C 1
ATOM 701 O O . GLY A 1 92 ? -5.297 3.633 21.957 1.00 68.38 92 GLY A O 1
ATOM 702 N N . GLN A 1 93 ? -3.704 2.968 20.492 1.00 56.44 93 GLN A N 1
ATOM 703 C CA . GLN A 1 93 ? -3.241 4.304 20.078 1.00 56.44 93 GLN A CA 1
ATOM 704 C C . GLN A 1 93 ? -4.013 4.856 18.871 1.00 56.44 93 GLN A C 1
ATOM 706 O O . GLN A 1 93 ? -4.305 4.097 17.916 1.00 56.44 93 GLN A O 1
#

Radius of gyration: 15.94 Å; Cα contacts (8 Å, |Δi|>4): 74; chains: 1; bounding box: 41×18×45 Å

pLDDT: mean 76.39, std 13.33, range [45.38, 92.19]

Solvent-accessible surface area (backbone atoms only — not comparable to full-atom values): 4962 Å² total; per-residue (Å²): 107,73,70,57,57,65,71,40,93,61,30,65,53,37,50,51,35,48,66,56,49,49,57,53,45,54,61,54,37,57,58,32,52,66,27,19,36,42,88,44,55,71,68,38,36,52,52,21,49,54,52,25,52,50,40,43,55,51,44,65,69,42,46,84,76,26,73,46,77,74,61,53,55,58,34,50,46,46,44,54,51,38,49,54,22,49,53,32,40,76,72,74,95

Sequence (93 aa):
MLLTLFLSETTPIAFAGLIFTVPLALGLYYPIFYLSRPKASGRSKIVASVLAFLLIGLQGLLDDEFGGGLVKLFFYLPLGVVIVNAVRSETGQ

Nearest PDB structures (foldseek):
  2l3l-assembly1_A  TM=7.511E-01  e=3.621E+00  Homo sapiens
  7b9f-assembly1_X  TM=5.816E-01  e=4.034E+00  Mycobacterium xenopi RIVM700367
  7b9s-assembly1_S  TM=5.786E-01  e=6.210E+00  Mycobacterium xenopi RIVM700367

Foldseek 3Di:
DVVVCCVDPCNVQLVVLCVPLVVVLVVLLVQLLVLLALPHDPVSLVVSQVSLVVLLVVCVVCCVRNVDPVSNVSSNVSVVSNVVRPVCNVVVD

Secondary structure (DSSP, 8-state):
-HHHHTSSTTHHHHHHHHHHHHHHHHHHHHHHHHHH-TTS-HHHHHHHHHHHHHHHHHHHHHHHHH--HHHHHHHHHHHHHHHHHHHHHHHT-